Protein AF-A0A4R5UM07-F1 (afdb_monomer_lite)

Secondary structure (DSSP, 8-state):
-------------------------------SEEEEEE--SS----TTS---PPPHHHHHHHHHHHHH-HHHHHHHHHTT--GGGEEEEEE-SSSEEEEEE-

Structure (mmCIF, N/CA/C/O backbone):
data_AF-A0A4R5UM07-F1
#
_entry.id   AF-A0A4R5UM07-F1
#
loop_
_atom_site.group_PDB
_atom_site.id
_atom_site.type_symbol
_atom_site.label_atom_id
_atom_site.label_alt_id
_atom_site.label_comp_id
_atom_site.label_asym_id
_atom_site.label_entity_id
_atom_site.label_seq_id
_atom_site.pdbx_PDB_ins_code
_atom_site.Cartn_x
_atom_site.Cartn_y
_atom_site.Cartn_z
_atom_site.occupancy
_atom_site.B_iso_or_equiv
_atom_site.auth_seq_id
_atom_site.auth_comp_id
_atom_site.auth_asym_id
_atom_site.auth_atom_id
_atom_site.pdbx_PDB_model_num
ATOM 1 N N . MET A 1 1 ? -58.179 11.862 -19.466 1.00 40.78 1 MET A N 1
ATOM 2 C CA . MET A 1 1 ? -56.821 11.290 -19.342 1.00 40.78 1 MET A CA 1
ATOM 3 C C . MET A 1 1 ? -56.386 11.343 -17.880 1.00 40.78 1 MET A C 1
ATOM 5 O O . MET A 1 1 ? -56.624 12.357 -17.248 1.00 40.78 1 MET A O 1
ATOM 9 N N . LYS A 1 2 ? -55.826 10.222 -17.394 1.00 47.62 2 LYS A N 1
ATOM 10 C CA . LYS A 1 2 ? -55.074 9.962 -16.143 1.00 47.62 2 LYS A CA 1
ATOM 11 C C . LYS A 1 2 ? -55.644 10.491 -14.812 1.00 47.62 2 LYS A C 1
ATOM 13 O O . LYS A 1 2 ? -55.456 11.634 -14.425 1.00 47.62 2 LYS A O 1
ATOM 18 N N . LYS A 1 3 ? -56.298 9.565 -14.101 1.00 52.44 3 LYS A N 1
ATOM 19 C CA . LYS A 1 3 ? -56.750 9.673 -12.711 1.00 52.44 3 LYS A CA 1
ATOM 20 C C . LYS A 1 3 ? -55.536 9.652 -11.773 1.00 52.44 3 LYS A C 1
ATOM 22 O O . LYS A 1 3 ? -54.666 8.797 -11.922 1.00 52.44 3 LYS A O 1
ATOM 27 N N . LEU A 1 4 ? -55.510 10.587 -10.828 1.00 54.34 4 LEU A N 1
ATOM 28 C CA . LEU A 1 4 ? -54.612 10.603 -9.677 1.00 54.34 4 LEU A CA 1
ATOM 29 C C . LEU A 1 4 ? -54.894 9.384 -8.795 1.00 54.34 4 LEU A C 1
ATOM 31 O O . LEU A 1 4 ? -56.025 9.194 -8.358 1.00 54.34 4 LEU A O 1
ATOM 35 N N . PHE A 1 5 ? -53.858 8.608 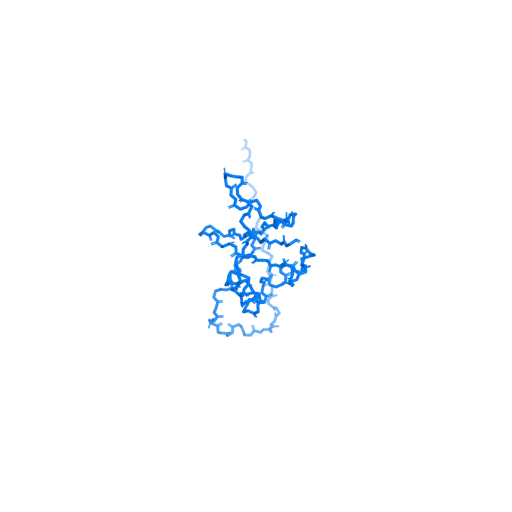-8.500 1.00 57.28 5 PHE A N 1
ATOM 36 C CA . PHE A 1 5 ? -53.836 7.711 -7.353 1.00 57.28 5 PHE A CA 1
ATOM 37 C C . PHE A 1 5 ? -52.542 7.970 -6.591 1.00 57.28 5 PHE A C 1
ATOM 39 O O . PHE A 1 5 ? -51.467 7.515 -6.971 1.00 57.28 5 PHE A O 1
ATOM 46 N N . ALA A 1 6 ? -52.668 8.767 -5.534 1.00 57.16 6 ALA A N 1
ATOM 47 C CA . ALA A 1 6 ? -51.703 8.800 -4.455 1.00 57.16 6 ALA A CA 1
ATOM 48 C C . ALA A 1 6 ? -51.879 7.518 -3.633 1.00 57.16 6 ALA A C 1
ATOM 50 O O . ALA A 1 6 ? -52.987 7.215 -3.192 1.00 57.16 6 ALA A O 1
ATOM 51 N N . ALA A 1 7 ? -50.796 6.780 -3.421 1.00 52.28 7 ALA A N 1
ATOM 52 C CA . ALA A 1 7 ? -50.738 5.718 -2.429 1.00 52.28 7 ALA A CA 1
ATOM 53 C C . ALA A 1 7 ? -49.495 5.959 -1.572 1.00 52.28 7 ALA A C 1
ATOM 55 O O . ALA A 1 7 ? -48.370 5.674 -1.974 1.00 52.28 7 ALA A O 1
ATOM 56 N N . ALA A 1 8 ? -49.718 6.556 -0.404 1.00 56.84 8 ALA A N 1
ATOM 57 C CA . ALA A 1 8 ? -48.747 6.590 0.671 1.00 56.84 8 ALA A CA 1
ATOM 58 C C . ALA A 1 8 ? -48.692 5.196 1.311 1.00 56.84 8 ALA A C 1
ATOM 60 O O . ALA A 1 8 ? -49.707 4.698 1.793 1.00 56.84 8 ALA A O 1
ATOM 61 N N . ALA A 1 9 ? -47.510 4.585 1.335 1.00 57.28 9 ALA A N 1
ATOM 62 C CA . ALA A 1 9 ? -47.216 3.443 2.187 1.00 57.28 9 ALA A CA 1
ATOM 63 C C . ALA A 1 9 ? -46.010 3.811 3.054 1.00 57.28 9 ALA A C 1
ATOM 65 O O . ALA A 1 9 ? -44.857 3.759 2.630 1.00 57.28 9 ALA A O 1
ATOM 66 N N . LEU A 1 10 ? -46.325 4.253 4.268 1.00 52.38 10 LEU A N 1
ATOM 67 C CA . LEU A 1 10 ? -45.398 4.411 5.376 1.00 52.38 10 LEU A CA 1
ATOM 68 C C . LEU A 1 10 ? -44.907 3.017 5.776 1.00 52.38 10 LEU A C 1
ATOM 70 O O . LEU A 1 10 ? -45.678 2.222 6.308 1.00 52.38 10 LEU A O 1
ATOM 74 N N . MET A 1 11 ? -43.635 2.717 5.533 1.00 53.94 11 MET A N 1
ATOM 75 C CA . MET A 1 11 ? -42.967 1.590 6.181 1.00 53.94 11 MET A CA 1
ATOM 76 C C . MET A 1 11 ? -42.085 2.155 7.286 1.00 53.94 11 MET A C 1
ATOM 78 O O . MET A 1 11 ? -40.951 2.578 7.077 1.00 53.94 11 MET A O 1
ATOM 82 N N . SER A 1 12 ? -42.685 2.209 8.470 1.00 42.31 12 SER A N 1
ATOM 83 C CA . SER A 1 12 ? -42.041 2.457 9.749 1.00 42.31 12 SER A CA 1
ATOM 84 C C . SER A 1 12 ? -40.947 1.414 9.986 1.00 42.31 12 SER A C 1
ATOM 86 O O . SER A 1 12 ? -41.241 0.272 10.332 1.00 42.31 12 SER A O 1
ATOM 88 N N . ALA A 1 13 ? -39.679 1.797 9.839 1.00 49.78 13 ALA A N 1
ATOM 89 C CA . ALA A 1 13 ? -38.574 1.033 10.404 1.00 49.78 13 ALA A CA 1
ATOM 90 C C . ALA A 1 13 ? -38.455 1.417 11.885 1.00 49.78 13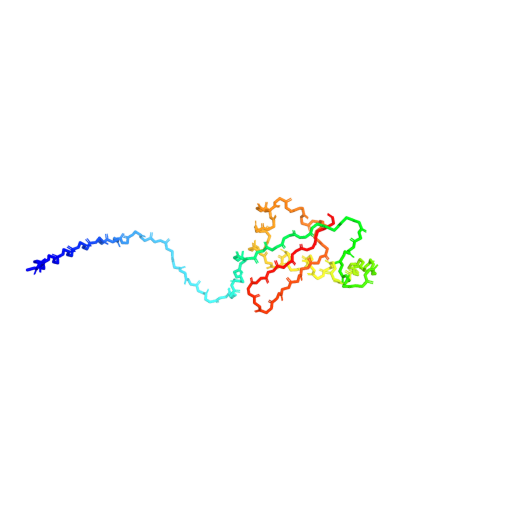 ALA A C 1
ATOM 92 O O . ALA A 1 13 ? -37.820 2.407 12.248 1.00 49.78 13 ALA A O 1
ATOM 93 N N . ILE A 1 14 ? -39.163 0.668 12.732 1.00 52.97 14 ILE A N 1
ATOM 94 C CA . ILE A 1 14 ? -39.081 0.784 14.187 1.00 52.97 14 ILE A CA 1
ATOM 95 C C . ILE A 1 14 ? -37.679 0.367 14.630 1.00 52.97 14 ILE A C 1
ATOM 97 O O . ILE A 1 14 ? -37.171 -0.694 14.268 1.00 52.97 14 ILE A O 1
ATOM 101 N N . ALA A 1 15 ? -37.085 1.246 15.429 1.00 52.62 15 ALA A N 1
ATOM 102 C CA . ALA A 1 15 ? -35.829 1.066 16.122 1.00 52.62 15 ALA A CA 1
ATOM 103 C C . ALA A 1 15 ? -35.816 -0.214 16.974 1.00 52.62 15 ALA A C 1
ATOM 105 O O . ALA A 1 15 ? -36.665 -0.400 17.844 1.00 52.62 15 ALA A O 1
ATOM 106 N N . PHE A 1 16 ? -34.779 -1.029 16.794 1.00 44.97 16 PHE A N 1
ATOM 107 C CA . PHE A 1 16 ? -34.236 -1.854 17.866 1.00 44.97 16 PHE A CA 1
ATOM 108 C C . PHE A 1 16 ? -32.874 -1.286 18.251 1.00 44.97 16 PHE A C 1
ATOM 110 O O . PHE A 1 16 ? -32.023 -1.021 17.404 1.00 44.97 16 PHE A O 1
ATOM 117 N N . GLY A 1 17 ? -32.742 -1.001 19.543 1.00 39.72 17 GLY A N 1
ATOM 118 C CA . GLY A 1 17 ? -31.625 -0.285 20.126 1.00 39.72 17 GLY A CA 1
ATOM 119 C C . GLY A 1 17 ? -30.324 -1.076 20.171 1.00 39.72 17 GLY A C 1
ATOM 120 O O . GLY A 1 17 ? -30.294 -2.297 20.051 1.00 39.72 17 GLY A O 1
ATOM 121 N N . GLY A 1 18 ? -29.259 -0.324 20.443 1.00 41.09 18 GLY A N 1
ATOM 122 C CA . GLY A 1 18 ? -27.991 -0.862 20.917 1.00 41.09 18 GLY A CA 1
ATOM 123 C C . GLY A 1 18 ? -26.789 -0.419 20.097 1.00 41.09 18 GLY A C 1
ATOM 124 O O . GLY A 1 18 ? -26.213 -1.228 19.389 1.00 41.09 18 GLY A O 1
ATOM 125 N N . ALA A 1 19 ? -26.402 0.851 20.210 1.00 41.56 19 ALA A N 1
ATOM 126 C CA . ALA A 1 19 ? -25.032 1.257 20.543 1.00 41.56 19 ALA A CA 1
ATOM 127 C C . ALA A 1 19 ? -24.852 2.746 20.245 1.00 41.56 19 ALA A C 1
ATOM 129 O O . ALA A 1 19 ? -25.035 3.231 19.132 1.00 41.56 19 ALA A O 1
ATOM 130 N N . ILE A 1 20 ? -24.470 3.463 21.290 1.00 44.31 20 ILE A N 1
ATOM 131 C CA . ILE A 1 20 ? -23.986 4.831 21.257 1.00 44.31 20 ILE A CA 1
ATOM 132 C C . ILE A 1 20 ? -22.790 4.887 20.293 1.00 44.31 20 ILE A C 1
ATOM 134 O O . ILE A 1 20 ? -21.714 4.401 20.630 1.00 44.31 20 ILE A O 1
ATOM 138 N N . ALA A 1 21 ? -22.943 5.502 19.119 1.00 48.78 21 ALA A N 1
ATOM 139 C CA . ALA A 1 21 ? -21.799 5.969 18.337 1.00 48.78 21 ALA A CA 1
ATOM 140 C C . ALA A 1 21 ? -21.326 7.295 18.947 1.00 48.78 21 ALA A C 1
ATOM 142 O O . ALA A 1 21 ? -21.583 8.386 18.440 1.00 48.78 21 ALA A O 1
ATOM 143 N N . ARG A 1 22 ? -20.715 7.176 20.128 1.00 47.56 22 ARG A N 1
ATOM 144 C CA . ARG A 1 22 ? -19.871 8.213 20.709 1.00 47.56 22 ARG A CA 1
ATOM 145 C C . ARG A 1 22 ? -18.603 8.298 19.867 1.00 47.56 22 ARG A C 1
ATOM 147 O O . ARG A 1 22 ? -18.089 7.285 19.405 1.00 47.56 22 ARG A O 1
ATOM 154 N N . ASP A 1 23 ? -18.127 9.526 19.779 1.00 39.78 23 ASP A N 1
ATOM 155 C CA . ASP A 1 23 ? -16.813 9.957 19.327 1.00 39.78 23 ASP A CA 1
ATOM 156 C C . ASP A 1 23 ? -16.564 10.082 17.821 1.00 39.78 23 ASP A C 1
ATOM 158 O O . ASP A 1 23 ? -16.262 9.151 17.079 1.00 39.78 23 ASP A O 1
ATOM 162 N N . ALA A 1 24 ? -16.577 11.354 17.419 1.00 54.94 24 ALA A N 1
ATOM 163 C CA . ALA A 1 24 ? -15.679 11.894 16.422 1.00 54.94 24 ALA A CA 1
ATOM 164 C C . ALA A 1 24 ? -14.241 11.404 16.669 1.00 54.94 24 ALA A C 1
ATOM 166 O O . ALA A 1 24 ? -13.650 11.661 17.714 1.00 54.94 24 ALA A O 1
ATOM 167 N N . GLY A 1 25 ? -13.652 10.741 15.678 1.00 41.44 25 GLY A N 1
ATOM 168 C CA . GLY A 1 25 ? -12.255 10.336 15.747 1.00 41.44 25 GLY A CA 1
ATOM 169 C C . GLY A 1 25 ? -11.841 9.574 14.503 1.00 41.44 25 GLY A C 1
ATOM 170 O O . GLY A 1 25 ? -12.014 8.366 14.432 1.00 41.44 25 GLY A O 1
ATOM 171 N N . SER A 1 26 ? -11.244 10.289 13.550 1.00 44.19 26 SER A N 1
ATOM 172 C CA . SER A 1 26 ? -10.778 9.805 12.245 1.00 44.19 26 SER A CA 1
ATOM 173 C C . SER A 1 26 ? -11.886 9.709 11.198 1.00 44.19 26 SER A C 1
ATOM 175 O O . SER A 1 26 ? -12.702 8.791 11.197 1.00 44.19 26 SER A O 1
ATOM 177 N N . SER A 1 27 ? -11.876 10.647 10.247 1.00 48.75 27 SER A N 1
ATOM 178 C CA . SER A 1 27 ? -12.468 10.420 8.934 1.00 48.75 27 SER A CA 1
ATOM 179 C C . SER A 1 27 ? -11.842 9.147 8.364 1.00 48.75 27 SER A C 1
ATOM 181 O O . SER A 1 27 ? -10.712 9.139 7.876 1.00 48.75 27 SER A O 1
ATOM 183 N N . THR A 1 28 ? -12.542 8.025 8.499 1.00 57.41 28 THR A N 1
ATOM 184 C CA . THR A 1 28 ? -12.137 6.768 7.883 1.00 57.41 28 THR A CA 1
ATOM 185 C C . THR A 1 28 ? -12.159 7.017 6.383 1.00 57.41 28 THR A C 1
ATOM 187 O O . THR A 1 28 ? -13.213 7.283 5.805 1.00 57.41 28 THR A O 1
ATOM 190 N N . ARG A 1 29 ? -10.975 7.050 5.758 1.00 65.88 29 ARG A N 1
ATOM 191 C CA . ARG A 1 29 ? -10.861 7.208 4.307 1.00 65.88 29 ARG A CA 1
ATOM 192 C C . ARG A 1 29 ? -11.685 6.090 3.677 1.00 65.88 29 ARG A C 1
ATOM 194 O O . ARG A 1 29 ? -11.489 4.921 4.004 1.00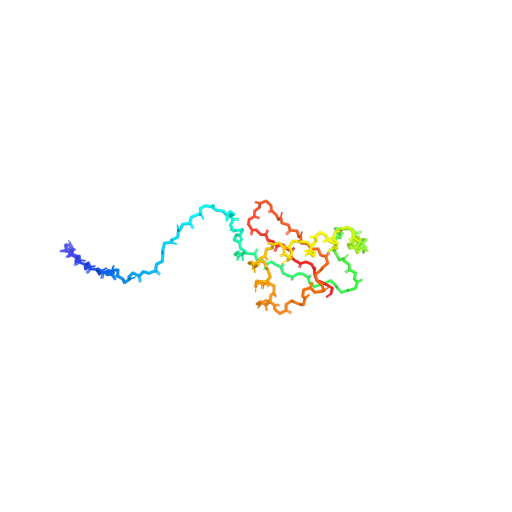 65.88 29 ARG A O 1
ATOM 201 N N . SER A 1 30 ? -12.634 6.466 2.826 1.00 69.75 30 SER A N 1
ATOM 202 C CA . SER A 1 30 ? -13.411 5.487 2.077 1.00 69.75 30 SER A CA 1
ATOM 203 C C . SER A 1 30 ? -12.544 4.940 0.951 1.00 69.75 30 SER A C 1
ATOM 205 O O . SER A 1 30 ? -11.956 5.715 0.196 1.00 69.75 30 SER A O 1
ATOM 207 N N . TYR A 1 31 ? -12.452 3.617 0.864 1.00 78.94 31 TYR A N 1
ATOM 208 C CA . TYR A 1 31 ? -11.705 2.886 -0.161 1.00 78.94 31 TYR A CA 1
ATOM 209 C C . TYR A 1 31 ? -12.679 2.314 -1.195 1.00 78.94 31 TYR A C 1
ATOM 211 O O . TYR A 1 31 ? -12.683 1.115 -1.463 1.00 78.94 31 TYR A O 1
ATOM 219 N N . ASP A 1 32 ? -13.557 3.173 -1.718 1.00 78.38 32 ASP A N 1
ATOM 220 C CA . ASP A 1 32 ? -14.597 2.778 -2.679 1.00 78.38 32 ASP A CA 1
ATOM 221 C C . ASP A 1 32 ? -14.008 2.444 -4.055 1.00 78.38 32 ASP A C 1
ATOM 223 O O . ASP A 1 32 ? -14.578 1.654 -4.799 1.00 78.38 32 ASP A O 1
ATOM 227 N N . HIS A 1 33 ? -12.853 3.033 -4.373 1.00 81.88 33 HIS A N 1
ATOM 228 C CA . HIS A 1 33 ? -12.136 2.828 -5.624 1.00 81.88 33 HIS A CA 1
ATOM 229 C C . HIS A 1 33 ? -10.674 2.525 -5.305 1.00 81.88 33 HIS A C 1
ATOM 231 O O . HIS A 1 33 ? -9.902 3.420 -4.947 1.00 81.88 33 HIS A O 1
ATOM 237 N N . VAL A 1 34 ? -10.325 1.241 -5.379 1.00 85.06 34 VAL A N 1
ATOM 238 C CA . VAL A 1 34 ? -8.958 0.755 -5.202 1.00 85.06 34 VAL A CA 1
ATOM 239 C C . VAL A 1 34 ? -8.533 0.019 -6.456 1.00 85.06 34 VAL A C 1
ATOM 241 O O . VAL A 1 34 ? -9.166 -0.956 -6.854 1.00 85.06 34 VAL A O 1
ATOM 244 N N . GLU A 1 35 ? -7.452 0.494 -7.055 1.00 87.31 35 GLU A N 1
ATOM 245 C CA . GLU A 1 35 ? -6.785 -0.162 -8.169 1.00 87.31 35 GLU A CA 1
ATOM 246 C C . GLU A 1 35 ? -5.569 -0.916 -7.629 1.00 87.31 35 GLU A C 1
ATOM 248 O O . GLU A 1 35 ? -4.792 -0.370 -6.845 1.00 87.31 35 GLU A O 1
ATOM 253 N N . VAL A 1 36 ? -5.408 -2.180 -8.020 1.00 86.56 36 VAL A N 1
ATOM 254 C CA . VAL A 1 36 ? -4.249 -2.994 -7.643 1.00 86.56 36 VAL A CA 1
ATOM 255 C C . VAL A 1 36 ? -3.422 -3.254 -8.892 1.00 86.56 36 VAL A C 1
ATOM 257 O O . VAL A 1 36 ? -3.878 -3.912 -9.824 1.00 86.56 36 VAL A O 1
ATOM 260 N N . VAL A 1 37 ? -2.195 -2.746 -8.889 1.00 84.25 37 VAL A N 1
ATOM 261 C CA . VAL A 1 37 ? -1.237 -2.865 -9.983 1.00 84.25 37 VAL A CA 1
ATOM 262 C C . VAL A 1 37 ? -0.141 -3.836 -9.560 1.00 84.25 37 VAL A C 1
ATOM 264 O O . VAL A 1 37 ? 0.634 -3.554 -8.643 1.00 84.25 37 VAL A O 1
ATOM 267 N N . TYR A 1 38 ? -0.076 -4.986 -10.230 1.00 81.94 38 TYR A N 1
ATOM 268 C CA . TYR A 1 38 ? 0.981 -5.977 -10.033 1.00 81.94 38 TYR A CA 1
ATOM 269 C C . TYR A 1 38 ? 2.183 -5.635 -10.909 1.00 81.94 38 TYR A C 1
ATOM 271 O O . TYR A 1 38 ? 2.071 -5.487 -12.125 1.00 81.94 38 TYR A O 1
ATOM 279 N N . MET A 1 39 ? 3.340 -5.496 -10.279 1.00 73.81 39 MET A N 1
ATOM 280 C CA . MET A 1 39 ? 4.569 -5.026 -10.895 1.00 73.81 39 MET A CA 1
ATOM 281 C C . MET A 1 39 ? 5.469 -6.228 -11.144 1.00 73.81 39 MET A C 1
ATOM 283 O O . MET A 1 39 ? 6.079 -6.732 -10.213 1.00 73.81 39 MET A O 1
ATOM 287 N N . ASN A 1 40 ? 5.606 -6.675 -12.392 1.00 63.06 40 ASN A N 1
ATOM 288 C CA . ASN A 1 40 ? 6.442 -7.831 -12.741 1.00 63.06 40 ASN A CA 1
ATOM 289 C C . ASN A 1 40 ? 7.940 -7.559 -12.488 1.00 63.06 40 ASN A C 1
ATOM 291 O O . ASN A 1 40 ? 8.679 -7.226 -13.413 1.00 63.06 40 ASN A O 1
ATOM 295 N N . GLY A 1 41 ? 8.401 -7.640 -11.231 1.00 52.44 41 GLY A N 1
ATOM 296 C CA . GLY A 1 41 ? 9.799 -7.454 -10.796 1.00 52.44 41 GLY A CA 1
ATOM 297 C C . GLY A 1 41 ? 10.421 -6.078 -11.093 1.00 52.44 41 GLY A C 1
ATOM 298 O O . GLY A 1 41 ? 11.516 -5.764 -10.625 1.00 52.44 41 GLY A O 1
ATOM 299 N N . HIS A 1 42 ? 9.713 -5.251 -11.850 1.00 48.53 42 HIS A N 1
ATOM 300 C CA . HIS A 1 42 ? 10.106 -3.970 -12.380 1.00 48.53 42 HIS A CA 1
ATOM 301 C C . HIS A 1 42 ? 8.857 -3.107 -12.388 1.00 48.53 42 HIS A C 1
ATOM 303 O O . HIS A 1 42 ? 7.817 -3.486 -12.916 1.00 48.53 42 HIS A O 1
ATOM 309 N N . ALA A 1 43 ? 8.954 -1.962 -11.740 1.00 49.81 43 ALA A N 1
ATOM 310 C CA . ALA A 1 43 ? 7.897 -0.990 -11.773 1.00 49.81 43 ALA A CA 1
ATOM 311 C C . ALA A 1 43 ? 7.787 -0.397 -13.169 1.00 49.81 43 ALA A C 1
ATOM 313 O O . ALA A 1 43 ? 8.698 0.314 -13.593 1.00 49.81 43 ALA A O 1
ATOM 314 N N . ASP A 1 44 ? 6.650 -0.571 -13.824 1.00 48.84 44 ASP A N 1
ATOM 315 C CA . ASP A 1 44 ? 6.243 0.322 -14.907 1.00 48.84 44 ASP A CA 1
ATOM 316 C C . ASP A 1 44 ? 5.732 1.649 -14.304 1.00 48.84 44 ASP A C 1
ATOM 318 O O . ASP A 1 44 ? 4.643 2.125 -14.600 1.00 48.84 44 ASP A O 1
ATOM 322 N N . MET A 1 45 ? 6.519 2.249 -13.399 1.00 49.25 45 MET A N 1
ATOM 323 C CA . MET A 1 45 ? 6.259 3.564 -12.790 1.00 49.25 45 MET A CA 1
ATOM 324 C C . MET A 1 45 ? 6.870 4.713 -13.606 1.00 49.25 45 MET A C 1
ATOM 326 O O . MET A 1 45 ? 7.046 5.820 -13.102 1.00 49.25 45 MET A O 1
ATOM 330 N N . GLY A 1 46 ? 7.201 4.473 -14.874 1.00 47.62 46 GLY A N 1
ATOM 331 C CA . GLY A 1 46 ? 7.742 5.486 -15.766 1.00 47.62 46 GLY A CA 1
ATOM 332 C C . GLY A 1 46 ? 6.967 5.533 -17.073 1.00 47.62 46 GLY A C 1
ATOM 333 O O . GLY A 1 46 ? 7.031 4.591 -17.855 1.00 47.62 46 GLY A O 1
ATOM 334 N N . MET A 1 47 ? 6.361 6.684 -17.385 1.00 45.38 47 MET A N 1
ATOM 335 C CA . MET A 1 47 ? 5.907 7.046 -18.744 1.00 45.38 47 MET A CA 1
ATOM 336 C C . MET A 1 47 ? 7.030 6.992 -19.811 1.00 45.38 47 MET A C 1
ATOM 338 O O . MET A 1 47 ? 6.774 7.271 -20.977 1.00 45.38 47 MET A O 1
ATOM 342 N N . PHE A 1 48 ? 8.268 6.641 -19.439 1.00 41.88 48 PHE A N 1
ATOM 343 C CA . PHE A 1 48 ? 9.463 6.687 -20.283 1.00 41.88 48 PHE A CA 1
ATOM 344 C C . PHE A 1 48 ? 10.404 5.480 -20.100 1.00 41.88 48 PHE A C 1
ATOM 346 O O . PHE A 1 48 ? 11.618 5.633 -20.158 1.00 41.88 48 PHE A O 1
ATOM 353 N N . GLY A 1 49 ? 9.882 4.269 -19.870 1.00 41.59 49 GLY A N 1
ATOM 354 C CA . GLY A 1 49 ? 10.674 3.032 -20.010 1.00 41.59 49 GLY A CA 1
ATOM 355 C C . GLY A 1 49 ? 11.796 2.806 -18.982 1.00 41.59 49 GLY A C 1
ATOM 356 O O . GLY A 1 49 ? 12.503 1.802 -19.065 1.00 41.59 49 GLY A O 1
ATOM 357 N N . GLU A 1 50 ? 11.954 3.684 -17.990 1.00 41.69 50 GLU A N 1
ATOM 358 C CA . GLU A 1 50 ? 12.844 3.451 -16.856 1.00 41.69 50 GLU A CA 1
ATOM 359 C C . GLU A 1 50 ? 12.113 2.657 -15.768 1.00 41.69 50 GLU A C 1
ATOM 361 O O . GLU A 1 50 ? 11.121 3.095 -15.184 1.00 41.69 50 GLU A O 1
ATOM 366 N N . LYS A 1 51 ? 12.623 1.451 -15.505 1.00 51.47 51 LYS A N 1
ATOM 367 C CA . LYS A 1 51 ? 12.138 0.515 -14.485 1.00 51.47 51 LYS A CA 1
ATOM 368 C C . LYS A 1 51 ? 12.457 1.037 -13.076 1.00 51.47 51 LYS A C 1
ATOM 370 O O . LYS A 1 51 ? 13.414 0.583 -12.446 1.00 51.47 51 LYS A O 1
ATOM 375 N N . ILE A 1 52 ? 11.679 1.988 -12.564 1.00 57.84 52 ILE A N 1
ATOM 376 C CA . ILE A 1 52 ? 11.926 2.613 -11.251 1.00 57.84 52 ILE A CA 1
ATOM 377 C C . ILE A 1 52 ? 11.277 1.784 -10.137 1.00 57.84 52 ILE A C 1
ATOM 379 O O . ILE A 1 52 ? 10.149 2.044 -9.733 1.00 57.84 52 ILE A O 1
ATOM 383 N N . SER A 1 53 ? 11.974 0.776 -9.599 1.00 66.44 53 SER A N 1
ATOM 384 C CA . SER A 1 53 ? 11.498 0.123 -8.367 1.00 66.44 53 SER A CA 1
ATOM 385 C C . SER A 1 53 ? 11.333 1.171 -7.254 1.00 66.44 53 SER A C 1
ATOM 387 O O . SER A 1 53 ? 12.294 1.897 -6.994 1.00 66.44 53 SER A O 1
ATOM 389 N N . PRO A 1 54 ? 10.205 1.178 -6.513 1.00 72.69 54 PRO A N 1
ATOM 390 C CA . PRO A 1 54 ? 10.048 1.986 -5.311 1.00 72.69 54 PRO A CA 1
ATOM 391 C C . PRO A 1 54 ? 11.247 1.834 -4.374 1.00 72.69 54 PRO A C 1
ATOM 393 O O . PRO A 1 54 ? 11.724 0.711 -4.129 1.00 72.69 54 PRO A O 1
ATOM 396 N N . ASP A 1 55 ? 11.723 2.963 -3.855 1.00 82.69 55 ASP A N 1
ATOM 397 C CA . ASP A 1 55 ? 12.817 3.010 -2.895 1.00 82.69 55 ASP A CA 1
ATOM 398 C C . ASP A 1 55 ? 12.390 2.442 -1.525 1.00 82.69 55 ASP A C 1
ATOM 400 O O . ASP A 1 55 ? 11.229 2.093 -1.272 1.00 82.69 55 ASP A O 1
ATOM 404 N N . ASN A 1 56 ? 13.351 2.295 -0.613 1.00 85.62 56 ASN A N 1
ATOM 405 C CA . ASN A 1 56 ? 13.072 1.734 0.710 1.00 85.62 56 ASN A CA 1
ATOM 406 C C . ASN A 1 56 ? 12.171 2.646 1.555 1.00 85.62 56 ASN A C 1
ATOM 408 O O . ASN A 1 56 ? 11.374 2.136 2.345 1.00 85.62 56 ASN A O 1
ATOM 412 N N . ALA A 1 57 ? 12.265 3.967 1.382 1.00 87.00 57 ALA A N 1
ATOM 413 C CA . ALA A 1 57 ? 11.436 4.925 2.105 1.00 87.00 57 ALA A CA 1
ATOM 414 C C . ALA A 1 57 ? 9.954 4.776 1.725 1.00 87.00 57 ALA A C 1
ATOM 416 O O . ALA A 1 57 ? 9.096 4.691 2.606 1.00 87.00 57 ALA A O 1
ATOM 417 N N . THR A 1 58 ? 9.661 4.633 0.431 1.00 85.75 58 THR A N 1
ATOM 418 C CA . THR A 1 58 ? 8.303 4.425 -0.092 1.00 85.75 58 THR A CA 1
ATOM 419 C C . THR A 1 58 ? 7.698 3.123 0.426 1.00 85.75 58 THR A C 1
ATOM 421 O O . THR A 1 58 ? 6.571 3.116 0.925 1.00 85.75 58 THR A O 1
ATOM 424 N N . LYS A 1 59 ? 8.473 2.031 0.417 1.00 88.38 59 LYS A N 1
ATOM 425 C CA . LYS A 1 59 ? 8.035 0.737 0.968 1.00 88.38 59 LYS A CA 1
ATOM 426 C C . LYS A 1 59 ? 7.719 0.832 2.459 1.00 88.38 59 LYS A C 1
ATOM 428 O O . LYS A 1 59 ? 6.689 0.335 2.912 1.00 88.38 59 LYS A O 1
ATOM 433 N N . GLN A 1 60 ? 8.578 1.490 3.237 1.00 91.19 60 GLN A N 1
ATOM 434 C CA . GLN A 1 60 ? 8.342 1.684 4.670 1.00 91.19 60 GLN A CA 1
ATOM 435 C C . GLN A 1 60 ? 7.103 2.543 4.937 1.00 91.19 60 GLN A C 1
ATOM 437 O O . GLN A 1 60 ? 6.323 2.224 5.838 1.00 91.19 60 GLN A O 1
ATOM 442 N N . GLN A 1 61 ? 6.890 3.593 4.143 1.00 90.25 61 GLN A N 1
ATOM 443 C CA . GLN A 1 61 ? 5.702 4.432 4.239 1.00 90.25 61 GLN A CA 1
ATOM 444 C C . GLN A 1 61 ? 4.431 3.630 3.928 1.00 90.25 61 GLN A C 1
ATOM 446 O O . GLN A 1 61 ? 3.498 3.663 4.728 1.00 90.25 61 GLN A O 1
ATOM 451 N N . ALA A 1 62 ? 4.415 2.835 2.855 1.00 90.56 62 ALA A N 1
ATOM 452 C CA . ALA A 1 62 ? 3.297 1.946 2.533 1.00 90.56 62 ALA A CA 1
ATOM 453 C C . ALA A 1 62 ? 2.968 0.996 3.700 1.00 90.56 62 ALA A C 1
ATOM 455 O O . ALA A 1 62 ? 1.820 0.892 4.134 1.00 90.56 62 ALA A O 1
ATOM 456 N N . GLN A 1 63 ? 3.987 0.374 4.299 1.00 93.88 63 GLN A N 1
ATOM 457 C CA . GLN A 1 63 ? 3.801 -0.498 5.463 1.00 93.88 63 GLN A CA 1
ATOM 458 C C . GLN A 1 63 ? 3.270 0.257 6.689 1.00 93.88 63 GLN A C 1
ATOM 460 O O . GLN A 1 63 ? 2.419 -0.257 7.419 1.00 93.88 63 GLN A O 1
ATOM 465 N N . LYS A 1 64 ? 3.732 1.490 6.922 1.00 93.44 64 LYS A N 1
ATOM 466 C CA . LYS A 1 64 ? 3.216 2.349 7.996 1.00 93.44 64 LYS A CA 1
ATOM 467 C C . LYS A 1 64 ? 1.735 2.663 7.791 1.00 93.44 64 LYS A C 1
ATOM 469 O O . LYS A 1 64 ? 0.977 2.659 8.759 1.00 93.44 64 LYS A O 1
ATOM 474 N N . GLU A 1 65 ? 1.315 2.891 6.553 1.00 90.31 65 GLU A N 1
ATOM 475 C CA . GLU A 1 65 ? -0.082 3.162 6.217 1.00 90.31 65 GLU A CA 1
ATOM 476 C C . GLU A 1 65 ? -0.980 1.943 6.412 1.00 90.31 65 GLU A C 1
ATOM 478 O O . GLU A 1 65 ? -2.000 2.056 7.087 1.00 90.31 65 GLU A O 1
ATOM 483 N N . ILE A 1 66 ? -0.560 0.766 5.942 1.00 92.62 66 ILE A N 1
ATOM 484 C CA . ILE A 1 66 ? -1.288 -0.498 6.156 1.00 92.62 66 ILE A CA 1
ATOM 485 C C . ILE A 1 66 ? -1.450 -0.805 7.653 1.00 92.62 66 ILE A C 1
ATOM 487 O O . ILE A 1 66 ? -2.478 -1.327 8.094 1.00 92.62 66 ILE A O 1
ATOM 491 N N . ARG A 1 67 ? -0.431 -0.488 8.464 1.00 91.94 67 ARG A N 1
ATOM 492 C CA . ARG A 1 67 ? -0.492 -0.658 9.924 1.00 91.94 67 ARG A CA 1
ATOM 493 C C . ARG A 1 67 ? -1.442 0.342 10.577 1.00 91.94 67 ARG A C 1
ATOM 495 O O . ARG A 1 67 ? -2.165 -0.037 11.496 1.00 91.94 67 ARG A O 1
ATOM 502 N N . LYS A 1 68 ? -1.432 1.595 10.113 1.00 91.81 68 LYS A N 1
ATOM 503 C CA . LYS A 1 68 ? -2.237 2.691 10.668 1.00 91.81 68 LYS A CA 1
ATOM 504 C C . LYS A 1 68 ? -3.714 2.601 10.279 1.00 91.81 68 LYS A C 1
ATOM 506 O O . LYS A 1 68 ? -4.548 3.057 11.055 1.00 91.81 68 LYS A O 1
ATOM 511 N N . ASP A 1 69 ? -4.034 2.042 9.113 1.00 89.25 69 ASP A N 1
ATOM 512 C CA . ASP A 1 69 ? -5.389 2.023 8.563 1.00 89.25 69 ASP A CA 1
ATOM 513 C C . ASP A 1 69 ? -5.959 0.589 8.468 1.00 89.25 69 ASP A C 1
ATOM 515 O O . ASP A 1 69 ? -5.675 -0.157 7.523 1.00 89.25 69 ASP A O 1
ATOM 519 N N . PRO A 1 70 ? -6.800 0.174 9.437 1.00 89.50 70 PRO A N 1
ATOM 520 C CA . PRO A 1 70 ? -7.460 -1.127 9.402 1.00 89.50 70 PRO A CA 1
ATOM 521 C C . PRO A 1 70 ? -8.408 -1.311 8.210 1.00 89.50 70 PRO A C 1
ATOM 523 O O . PRO A 1 70 ? -8.617 -2.449 7.787 1.00 89.50 70 PRO A O 1
ATOM 526 N N . SER A 1 71 ? -8.993 -0.231 7.682 1.00 89.12 71 SER A N 1
ATOM 527 C CA . SER A 1 71 ? -9.904 -0.288 6.535 1.00 89.12 71 SER A CA 1
ATOM 528 C C . SER A 1 71 ? -9.135 -0.588 5.255 1.00 89.12 71 SER A C 1
ATOM 530 O O . SER A 1 71 ? -9.542 -1.473 4.504 1.00 89.12 71 SER A O 1
ATOM 532 N N . LEU A 1 72 ? -7.974 0.046 5.071 1.00 89.19 72 LEU A N 1
ATOM 533 C CA . LEU A 1 72 ? -7.052 -0.272 3.979 1.00 89.19 72 LEU A CA 1
ATOM 534 C C . LEU A 1 72 ? -6.629 -1.739 4.028 1.00 89.19 72 LEU A C 1
ATOM 536 O O . LEU A 1 72 ? -6.723 -2.452 3.034 1.00 89.19 72 LEU A O 1
ATOM 540 N N . ARG A 1 73 ? -6.238 -2.223 5.213 1.00 92.25 73 ARG A N 1
ATOM 541 C CA . ARG A 1 73 ? -5.853 -3.627 5.396 1.00 92.25 73 ARG A CA 1
ATOM 542 C C . ARG A 1 73 ? -6.975 -4.589 5.002 1.00 92.25 73 ARG A C 1
ATOM 544 O O . ARG A 1 73 ? -6.710 -5.570 4.317 1.00 92.25 73 ARG A O 1
ATOM 551 N N . LYS A 1 74 ? -8.219 -4.318 5.411 1.00 90.31 74 LYS A N 1
ATOM 552 C CA . LYS A 1 74 ? -9.376 -5.141 5.017 1.00 90.31 74 LYS A CA 1
ATOM 553 C C . LYS A 1 74 ? -9.578 -5.145 3.506 1.00 90.31 74 LYS A C 1
ATOM 555 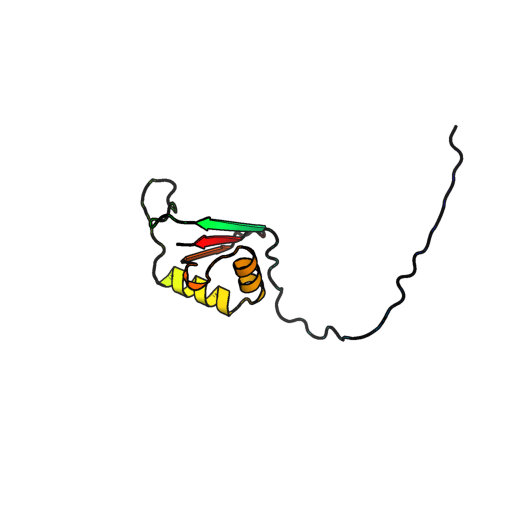O O . LYS A 1 74 ? -9.865 -6.195 2.949 1.00 90.31 74 LYS A O 1
ATOM 560 N N . VAL A 1 75 ? -9.435 -3.993 2.853 1.00 90.50 75 VAL A N 1
ATOM 561 C CA . VAL A 1 75 ? -9.589 -3.885 1.398 1.00 90.50 75 VAL A CA 1
ATOM 562 C C . VAL A 1 75 ? -8.527 -4.719 0.691 1.00 90.50 75 VAL A C 1
ATOM 564 O O . VAL A 1 75 ? -8.887 -5.566 -0.114 1.00 90.50 75 VAL A O 1
ATOM 567 N N . LEU A 1 76 ? -7.255 -4.573 1.066 1.00 91.81 76 LEU A N 1
ATOM 568 C CA . LEU A 1 76 ? -6.152 -5.351 0.492 1.00 91.81 76 LEU A CA 1
ATOM 569 C C . LEU A 1 76 ? -6.374 -6.863 0.619 1.00 91.81 76 LEU A C 1
ATOM 571 O O . LEU A 1 76 ? -6.196 -7.591 -0.351 1.00 91.81 76 LEU A O 1
ATOM 575 N N . LEU A 1 77 ? -6.838 -7.325 1.782 1.00 91.56 77 LEU A N 1
ATOM 576 C CA . LEU A 1 77 ? -7.154 -8.739 1.996 1.00 91.56 77 LEU A CA 1
ATOM 577 C C . LEU A 1 77 ? -8.339 -9.224 1.148 1.00 91.56 77 LEU A C 1
ATOM 579 O O . LEU A 1 77 ? -8.343 -10.376 0.741 1.00 91.56 77 LEU A O 1
ATOM 583 N N . ARG A 1 78 ? -9.332 -8.370 0.859 1.00 91.25 78 ARG A N 1
ATOM 584 C CA . ARG A 1 78 ? -10.439 -8.713 -0.058 1.00 91.25 78 ARG A CA 1
ATOM 585 C C . ARG A 1 78 ? -10.004 -8.805 -1.518 1.00 91.25 78 ARG A C 1
ATOM 587 O O . ARG A 1 78 ? -10.699 -9.439 -2.298 1.00 91.25 78 ARG A O 1
ATOM 594 N N . HIS A 1 79 ? -8.903 -8.151 -1.875 1.00 87.94 79 HIS A N 1
ATOM 595 C CA . HIS A 1 79 ? -8.286 -8.238 -3.197 1.00 87.94 79 HIS A CA 1
ATOM 596 C C . HIS A 1 79 ? -7.199 -9.323 -3.266 1.00 87.94 79 HIS A C 1
ATOM 598 O O . HIS A 1 79 ? -6.399 -9.307 -4.194 1.00 87.94 79 HIS A O 1
ATOM 604 N N . ASP A 1 80 ? -7.122 -10.220 -2.273 1.00 90.31 80 ASP A N 1
ATOM 605 C CA . ASP A 1 80 ? -6.101 -11.274 -2.180 1.00 90.31 80 ASP A CA 1
ATOM 606 C C . ASP A 1 80 ? -4.654 -10.741 -2.257 1.00 90.31 80 ASP A C 1
ATOM 608 O O . ASP A 1 80 ? -3.722 -11.420 -2.692 1.00 90.31 80 ASP A O 1
ATOM 612 N N . VAL A 1 81 ? -4.438 -9.502 -1.801 1.00 89.81 81 VAL A N 1
ATOM 613 C CA . VAL A 1 81 ? -3.114 -8.881 -1.770 1.00 89.81 81 VAL A CA 1
ATOM 614 C C . VAL A 1 81 ? -2.380 -9.284 -0.497 1.00 89.81 81 VAL A C 1
ATOM 616 O O . VAL A 1 81 ? -2.783 -8.957 0.625 1.00 89.81 81 VAL A O 1
ATOM 619 N N . GLU A 1 82 ? -1.223 -9.922 -0.660 1.00 91.44 82 GLU A N 1
ATOM 620 C CA . GLU A 1 82 ? -0.302 -10.149 0.448 1.00 91.44 82 GLU A CA 1
ATOM 621 C C . GLU A 1 82 ? 0.297 -8.813 0.919 1.00 91.44 82 GLU A C 1
ATOM 623 O O . GLU A 1 82 ? 1.061 -8.166 0.204 1.00 91.44 82 GLU A O 1
ATOM 628 N N . LEU A 1 83 ? 0.016 -8.409 2.163 1.00 91.31 83 LE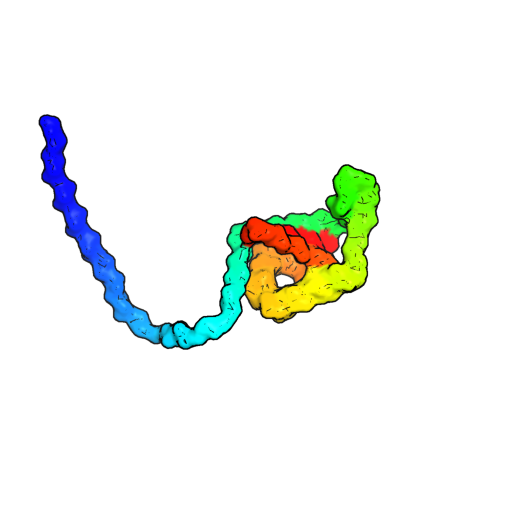U A N 1
ATOM 629 C CA . LEU A 1 83 ? 0.440 -7.104 2.702 1.00 91.31 83 LEU A CA 1
ATOM 630 C C . LEU A 1 83 ? 1.960 -6.869 2.634 1.00 91.31 83 LEU A C 1
ATOM 632 O O . LEU A 1 83 ? 2.405 -5.732 2.493 1.00 91.31 83 LEU A O 1
ATOM 636 N N . LYS A 1 84 ? 2.762 -7.938 2.723 1.00 90.69 84 LYS A N 1
ATOM 637 C CA . LYS A 1 84 ? 4.232 -7.893 2.603 1.00 90.69 84 LYS A CA 1
ATOM 638 C C . LYS A 1 84 ? 4.714 -7.578 1.177 1.00 90.69 84 LYS A C 1
ATOM 640 O O . LYS A 1 84 ? 5.845 -7.124 1.021 1.00 90.69 84 LYS A O 1
ATOM 645 N N . ASN A 1 85 ? 3.875 -7.815 0.165 1.00 89.50 85 ASN A N 1
ATOM 646 C CA . ASN A 1 85 ? 4.187 -7.571 -1.243 1.00 89.50 85 ASN A CA 1
ATOM 647 C C . ASN A 1 85 ? 3.770 -6.165 -1.685 1.00 89.50 85 ASN A C 1
ATOM 649 O O . ASN A 1 85 ? 4.138 -5.755 -2.780 1.00 89.50 85 ASN A O 1
ATOM 653 N N . VAL A 1 86 ? 3.058 -5.402 -0.847 1.00 89.44 86 VAL A N 1
ATOM 654 C CA . VAL A 1 86 ? 2.738 -4.001 -1.142 1.00 89.44 86 VAL A CA 1
ATOM 655 C C . VAL A 1 86 ? 4.015 -3.164 -1.090 1.00 89.44 86 VAL A C 1
ATOM 657 O O . VAL A 1 86 ? 4.675 -3.061 -0.050 1.00 89.44 86 VAL A O 1
ATOM 660 N N . MET A 1 87 ? 4.350 -2.565 -2.229 1.00 88.12 87 MET A N 1
ATOM 661 C CA . MET A 1 87 ? 5.565 -1.785 -2.441 1.00 88.12 87 MET A CA 1
ATOM 662 C C . MET A 1 87 ? 5.327 -0.281 -2.322 1.00 88.12 87 MET A C 1
ATOM 664 O O . MET A 1 87 ? 6.188 0.425 -1.802 1.00 88.12 87 MET A O 1
ATOM 668 N N . ALA A 1 88 ? 4.181 0.206 -2.795 1.00 89.12 88 ALA A N 1
ATOM 669 C CA . ALA A 1 88 ? 3.805 1.610 -2.718 1.00 89.12 88 ALA A CA 1
ATOM 670 C C . ALA A 1 88 ? 2.283 1.756 -2.642 1.00 89.12 88 ALA A C 1
ATOM 672 O O . ALA A 1 88 ? 1.532 0.877 -3.068 1.00 89.12 88 ALA A O 1
ATOM 673 N N . ILE A 1 89 ? 1.845 2.878 -2.080 1.00 89.06 89 ILE A N 1
ATOM 674 C CA . ILE A 1 89 ? 0.436 3.249 -1.973 1.00 89.06 89 ILE A CA 1
ATOM 675 C C . ILE A 1 89 ? 0.351 4.684 -2.455 1.00 89.06 89 ILE A C 1
ATOM 677 O O . ILE A 1 89 ? 0.834 5.590 -1.774 1.00 89.06 89 ILE A O 1
ATOM 681 N N . ASP A 1 90 ? -0.229 4.870 -3.634 1.00 86.75 90 ASP A N 1
ATOM 682 C CA . ASP A 1 90 ? -0.522 6.198 -4.144 1.00 86.75 90 ASP A CA 1
ATOM 683 C C . ASP A 1 90 ? -1.976 6.543 -3.839 1.00 86.75 90 ASP A C 1
ATOM 685 O O . ASP A 1 90 ? -2.912 5.782 -4.088 1.00 86.75 90 ASP A O 1
ATOM 689 N N . LYS A 1 91 ? -2.150 7.703 -3.225 1.00 84.81 91 LYS A N 1
ATOM 690 C CA . LYS A 1 91 ? -3.439 8.220 -2.801 1.00 84.81 91 LYS A CA 1
ATOM 691 C C . LYS A 1 91 ? -3.685 9.464 -3.616 1.00 84.81 91 LYS A C 1
ATOM 693 O O . LYS A 1 91 ? -3.251 10.552 -3.230 1.00 84.81 91 LYS A O 1
ATOM 698 N N . ALA A 1 92 ? -4.440 9.302 -4.695 1.00 76.88 92 ALA A N 1
ATOM 699 C CA . ALA A 1 92 ? -4.891 10.429 -5.480 1.00 76.88 92 ALA A CA 1
ATOM 700 C C . ALA A 1 92 ? -5.689 11.417 -4.604 1.00 76.88 92 ALA A C 1
ATOM 702 O O . ALA A 1 92 ? -6.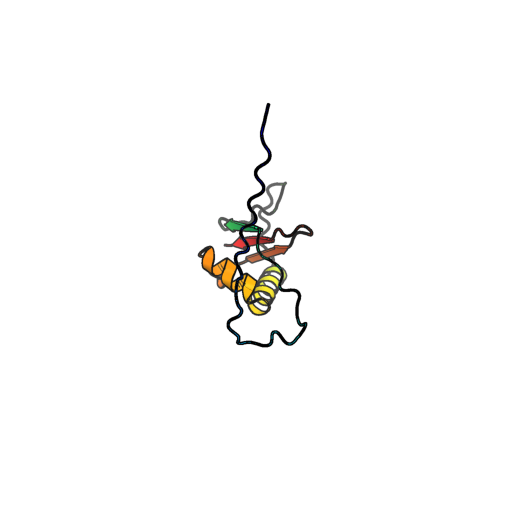183 11.103 -3.506 1.00 76.88 92 ALA A O 1
ATOM 703 N N . ARG A 1 93 ? -5.785 12.660 -5.093 1.00 71.12 93 ARG A N 1
ATOM 704 C CA . ARG A 1 93 ? -6.643 13.702 -4.500 1.00 71.12 93 ARG A CA 1
ATOM 705 C C . ARG A 1 93 ? -8.127 13.363 -4.653 1.00 71.12 93 ARG A C 1
ATOM 707 O O . ARG A 1 93 ? -8.931 13.724 -3.797 1.00 71.12 93 ARG A O 1
ATOM 714 N N . THR A 1 94 ? -8.477 12.673 -5.732 1.00 66.81 94 THR A N 1
ATOM 715 C CA . THR A 1 94 ? -9.757 11.986 -5.925 1.00 66.81 94 THR A CA 1
ATOM 716 C C . THR A 1 94 ? -9.746 10.710 -5.080 1.00 66.81 94 THR A C 1
ATOM 718 O O . THR A 1 94 ? -8.681 10.189 -4.786 1.00 66.81 94 THR A O 1
ATOM 721 N N . ARG A 1 95 ? -10.898 10.199 -4.626 1.00 72.06 95 ARG A N 1
ATOM 722 C CA . ARG A 1 95 ? -11.017 9.064 -3.667 1.00 72.06 95 ARG A CA 1
ATOM 723 C C . ARG A 1 95 ? -10.412 7.722 -4.134 1.00 72.06 95 ARG A C 1
ATOM 725 O O . ARG A 1 95 ? -10.617 6.698 -3.494 1.00 72.06 95 ARG A O 1
ATOM 732 N N . GLU A 1 96 ? -9.691 7.742 -5.235 1.00 83.06 96 GLU A N 1
ATOM 733 C CA . GLU A 1 96 ? -8.935 6.657 -5.818 1.00 83.06 96 GLU A CA 1
ATOM 734 C C . GLU A 1 96 ? -7.664 6.384 -5.005 1.00 83.06 96 GLU A C 1
ATOM 736 O O . GLU A 1 96 ? -7.038 7.280 -4.420 1.00 83.06 96 GLU A O 1
ATOM 741 N N . THR A 1 97 ? -7.332 5.106 -4.888 1.00 87.69 97 THR A N 1
ATOM 742 C CA . THR A 1 97 ? -6.106 4.642 -4.245 1.00 87.69 97 THR A CA 1
ATOM 743 C C . THR A 1 97 ? -5.506 3.556 -5.119 1.00 87.69 97 THR A C 1
ATOM 745 O O . THR A 1 97 ? -6.149 2.533 -5.343 1.00 87.69 97 THR A O 1
ATOM 748 N N . THR A 1 98 ? -4.278 3.766 -5.575 1.00 88.69 98 THR A N 1
ATOM 749 C CA . THR A 1 98 ? -3.548 2.796 -6.389 1.00 88.69 98 THR A CA 1
ATOM 750 C C . THR A 1 98 ? -2.547 2.071 -5.500 1.00 88.69 98 THR A C 1
ATOM 752 O O . THR A 1 98 ? -1.708 2.679 -4.827 1.00 88.69 98 THR A O 1
ATOM 755 N N . ILE A 1 99 ? -2.667 0.750 -5.460 1.00 89.25 99 ILE A N 1
ATOM 756 C CA . ILE A 1 99 ? -1.821 -0.143 -4.680 1.00 89.25 99 ILE A CA 1
ATOM 757 C C . ILE A 1 99 ? -0.867 -0.832 -5.633 1.00 89.25 99 ILE A C 1
ATOM 759 O O . ILE A 1 99 ? -1.283 -1.551 -6.534 1.00 89.25 99 ILE A O 1
ATOM 763 N N . TYR A 1 100 ? 0.417 -0.661 -5.376 1.00 87.38 100 TYR A N 1
ATOM 764 C CA . TYR A 1 100 ? 1.473 -1.251 -6.174 1.00 87.38 100 TYR A CA 1
ATOM 765 C C . TYR A 1 100 ? 2.024 -2.474 -5.449 1.00 87.38 100 TYR A C 1
ATOM 767 O O . TYR A 1 100 ? 2.528 -2.361 -4.325 1.00 87.38 100 TYR A O 1
ATOM 775 N N . VAL A 1 101 ? 1.899 -3.642 -6.071 1.00 87.31 101 VAL A N 1
ATOM 776 C CA . VAL A 1 101 ? 2.254 -4.947 -5.499 1.00 87.31 101 VAL A CA 1
ATOM 777 C C . VAL A 1 101 ? 3.402 -5.549 -6.302 1.00 87.31 101 VAL A C 1
ATOM 779 O O . VAL A 1 101 ? 3.439 -5.394 -7.517 1.00 87.31 101 VAL A O 1
ATOM 782 N N . ARG A 1 102 ? 4.343 -6.209 -5.624 1.00 84.25 102 ARG A N 1
ATOM 783 C CA . ARG A 1 102 ? 5.390 -7.019 -6.267 1.00 84.25 102 ARG A CA 1
ATOM 784 C C . ARG A 1 102 ? 4.799 -8.151 -7.106 1.00 84.25 102 ARG A C 1
ATOM 786 O O . ARG A 1 102 ? 3.812 -8.758 -6.640 1.00 84.25 102 ARG A O 1
#

Radius of gyration: 22.18 Å; chains: 1; bounding box: 70×25×42 Å

pLDDT: mean 70.98, std 19.14, range [39.72, 93.88]

Sequence (102 aa):
MKKLFAAAALMSAIAFGGAIARDAGSSTRSYDHVEVVYMNGHADMGMFGEKISPDNATKQQAQKEIRKDPSLRKVLLRHDVELKNVMAIDKARTRETTIYVR

Foldseek 3Di:
DDDDDDDDDDDDPDDDDDDDPDDDDDPQQDAPAEAEAEAPVFDPPDPPPHRDQADPVQQVVLLVCCVVHVVVVVVCVVVVHDSNQFRHWDCDPPSYIYTYGD

Organism: NCBI:txid2547961